Protein AF-A0A975DEW4-F1 (afdb_monomer)

Mean predicted aligned error: 10.6 Å

Sequence (58 aa):
MADKKQSKKVVKSNKIKVPKGMKLIFRPYRKNPKTNQVEYARNYGKRVFPMLVPDTNG

Solvent-accessible surface area (backbone atoms only — not comparable to full-atom values): 3987 Å² total; per-residue (Å²): 137,83,83,80,80,76,77,77,78,76,76,74,76,84,72,80,86,67,59,89,65,42,40,82,45,73,34,51,56,47,72,39,88,88,77,71,44,80,46,52,23,61,84,75,81,33,79,47,42,84,42,81,41,76,43,87,87,117

Secondary structure (DSSP, 8-state):
-----------------PPTTEEEEEESEEE-TTT-PEEEGGGGT-S-EEEEEE----

Structure (mmCIF, N/CA/C/O backbone):
data_AF-A0A975DEW4-F1
#
_entry.id   AF-A0A975DEW4-F1
#
loop_
_atom_site.group_PDB
_atom_site.id
_atom_site.type_symbol
_atom_site.label_atom_id
_atom_site.label_alt_id
_atom_site.label_comp_id
_atom_site.label_asym_id
_atom_site.label_entity_id
_atom_site.label_seq_id
_atom_site.pdbx_PDB_ins_code
_atom_site.Cartn_x
_atom_site.Cartn_y
_atom_site.Cartn_z
_atom_site.occupancy
_atom_site.B_iso_or_equiv
_atom_site.auth_seq_id
_atom_site.auth_comp_id
_atom_site.auth_asym_id
_atom_site.auth_atom_id
_atom_site.pdbx_PDB_model_num
ATOM 1 N N . MET A 1 1 ? -31.762 -16.988 41.560 1.00 46.69 1 MET A N 1
ATOM 2 C CA . MET A 1 1 ? -30.507 -16.405 41.034 1.00 46.69 1 MET A CA 1
ATOM 3 C C . MET A 1 1 ? -30.408 -16.813 39.570 1.00 46.69 1 MET A C 1
ATOM 5 O O . MET A 1 1 ? -30.288 -17.997 39.305 1.00 46.69 1 MET A O 1
ATOM 9 N N . ALA A 1 2 ? -30.636 -15.889 38.631 1.00 54.06 2 ALA A N 1
ATOM 10 C CA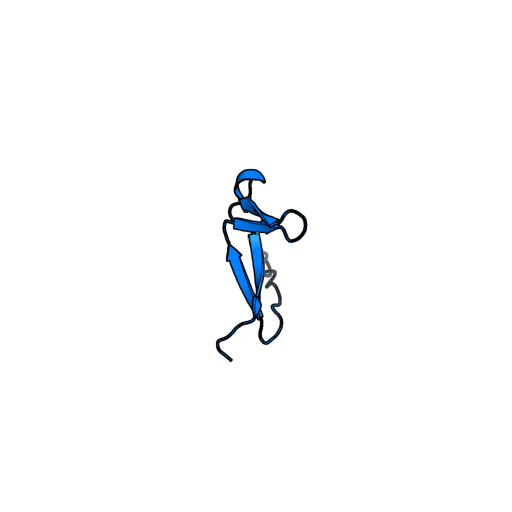 . ALA A 1 2 ? -30.718 -16.206 37.202 1.00 54.06 2 ALA A CA 1
ATOM 11 C C . ALA A 1 2 ? -29.351 -16.012 36.530 1.00 54.06 2 ALA A C 1
ATOM 13 O O . ALA A 1 2 ? -28.815 -14.904 36.508 1.00 54.06 2 ALA A O 1
ATOM 14 N N . ASP A 1 3 ? -28.808 -17.106 36.003 1.00 56.62 3 ASP A N 1
ATOM 15 C CA . ASP A 1 3 ? -27.532 -17.180 35.298 1.00 56.62 3 ASP A CA 1
ATOM 16 C C . ASP A 1 3 ? -27.636 -16.450 33.944 1.00 56.62 3 ASP A C 1
ATOM 18 O O . ASP A 1 3 ? -28.289 -16.909 33.001 1.00 56.62 3 ASP A O 1
ATOM 22 N N . LYS A 1 4 ? -27.049 -15.251 33.846 1.00 58.69 4 LYS A N 1
ATOM 23 C CA . LYS A 1 4 ? -26.962 -14.508 32.581 1.00 58.69 4 LYS A CA 1
ATOM 24 C C . LYS A 1 4 ? -25.919 -15.187 31.691 1.00 58.69 4 LYS A C 1
ATOM 26 O O . LYS A 1 4 ? -24.741 -14.842 31.743 1.00 58.69 4 LYS A O 1
ATOM 31 N N . LYS A 1 5 ? -26.357 -16.106 30.821 1.00 57.50 5 LYS A N 1
ATOM 32 C CA . LYS A 1 5 ? -25.551 -16.615 29.696 1.00 57.50 5 LYS A CA 1
ATOM 33 C C . LYS A 1 5 ? -25.146 -15.453 28.786 1.00 57.50 5 LYS A C 1
ATOM 35 O O . LYS A 1 5 ? -25.886 -15.032 27.897 1.00 57.50 5 LYS A O 1
ATOM 40 N N . GLN A 1 6 ? -23.953 -14.924 29.018 1.00 58.81 6 GLN A N 1
ATOM 41 C CA . GLN A 1 6 ? -23.356 -13.870 28.215 1.00 58.81 6 GLN A CA 1
ATOM 42 C C . GLN A 1 6 ? -22.910 -14.467 26.875 1.00 58.81 6 GLN A C 1
ATOM 44 O O . GLN A 1 6 ? -21.836 -15.053 26.751 1.00 58.81 6 GLN A O 1
ATOM 49 N N . SER A 1 7 ? -23.783 -14.366 25.871 1.00 60.38 7 SER A N 1
ATOM 50 C CA . SER A 1 7 ? -23.498 -14.789 24.500 1.00 60.38 7 SER A CA 1
ATOM 51 C C . SER A 1 7 ? -22.296 -14.001 23.970 1.00 60.38 7 SER A C 1
ATOM 53 O O . SER A 1 7 ? -22.388 -12.801 23.701 1.00 60.38 7 SER A O 1
ATOM 55 N N . LYS A 1 8 ? -21.135 -14.661 23.866 1.00 63.88 8 LYS A N 1
ATOM 56 C CA . LYS A 1 8 ? -19.939 -14.107 23.220 1.00 63.88 8 LYS A CA 1
ATOM 57 C C . LYS A 1 8 ? -20.291 -13.827 21.760 1.00 63.88 8 LYS A C 1
ATOM 59 O O . LYS A 1 8 ? -20.329 -14.736 20.936 1.00 63.88 8 LYS A O 1
ATOM 64 N N . LYS A 1 9 ? -20.561 -12.562 21.440 1.00 62.47 9 LYS A N 1
ATOM 65 C CA . LYS A 1 9 ? -20.767 -12.077 20.073 1.00 62.47 9 LYS A CA 1
ATOM 66 C C . LYS A 1 9 ? -19.478 -12.336 19.286 1.00 62.47 9 LYS A C 1
ATOM 68 O O . LYS A 1 9 ? -18.517 -11.582 19.403 1.00 62.47 9 LYS A O 1
ATOM 73 N N . VAL A 1 10 ? -19.429 -13.439 18.537 1.00 62.03 10 VAL A N 1
ATOM 74 C CA . VAL A 1 10 ? -18.301 -13.778 17.660 1.00 62.03 10 VAL A CA 1
ATOM 75 C C . VAL A 1 10 ? -18.205 -12.676 16.611 1.00 62.03 10 VAL A C 1
ATOM 77 O O . VAL A 1 10 ? -19.037 -12.587 15.706 1.00 62.03 10 VAL A O 1
ATOM 80 N N . VAL A 1 11 ? -17.220 -11.793 16.763 1.00 61.81 11 VAL A N 1
ATOM 81 C CA . VAL A 1 11 ? -16.898 -10.771 15.769 1.00 61.81 11 VAL A CA 1
ATOM 82 C C . VAL A 1 11 ? -16.443 -11.523 14.524 1.00 61.81 11 VAL A C 1
ATOM 84 O O . VAL A 1 11 ? -15.329 -12.042 14.477 1.00 61.81 11 VAL A O 1
ATOM 87 N N . LYS A 1 12 ? -17.336 -11.660 13.536 1.00 63.19 12 LYS A N 1
ATOM 88 C CA . LYS A 1 12 ? -16.987 -12.217 12.228 1.00 63.19 12 LYS A CA 1
ATOM 89 C C . LYS A 1 12 ? -15.826 -11.384 11.700 1.00 63.19 12 LYS A C 1
ATOM 91 O O . LYS A 1 12 ? -15.974 -10.185 11.477 1.00 63.19 12 LYS A O 1
ATOM 96 N N . SER A 1 13 ? -14.660 -12.006 11.556 1.00 60.81 13 SER A N 1
ATOM 97 C CA . SER A 1 13 ? -13.517 -11.347 10.946 1.00 60.81 13 SER A CA 1
ATOM 98 C C . SER A 1 13 ? -13.916 -10.983 9.519 1.00 60.81 13 SER A C 1
ATOM 100 O O . SER A 1 13 ? -14.218 -11.859 8.708 1.00 60.81 13 SER A O 1
ATOM 102 N N . ASN A 1 14 ? -13.972 -9.683 9.218 1.00 65.69 14 ASN A N 1
ATOM 103 C CA . ASN A 1 14 ? -14.123 -9.202 7.850 1.00 65.69 14 ASN A CA 1
ATOM 104 C C . ASN A 1 14 ? -12.839 -9.565 7.099 1.00 65.69 14 ASN A C 1
ATOM 106 O O . ASN A 1 14 ? -11.899 -8.777 7.021 1.00 65.69 14 ASN A O 1
ATOM 110 N N . LYS A 1 15 ? -12.764 -10.806 6.612 1.00 72.56 15 LYS A N 1
ATOM 111 C CA . LYS A 1 15 ? -11.664 -11.266 5.771 1.00 72.56 15 LYS A CA 1
ATOM 112 C C . LYS A 1 15 ? -11.753 -10.500 4.457 1.00 72.56 15 LYS A C 1
ATOM 114 O O . LYS A 1 15 ? -12.723 -10.644 3.714 1.00 72.56 15 LYS A O 1
ATOM 119 N N . ILE A 1 16 ? -10.750 -9.672 4.187 1.00 78.12 16 ILE A N 1
ATOM 120 C CA . ILE A 1 16 ? -10.606 -8.994 2.900 1.00 78.12 16 ILE A CA 1
ATOM 121 C C . ILE A 1 16 ? -10.382 -10.089 1.854 1.00 78.12 16 ILE A C 1
ATOM 123 O O . ILE A 1 16 ? -9.392 -10.817 1.922 1.00 78.12 16 ILE A O 1
ATOM 127 N N . LYS A 1 17 ? -11.323 -10.249 0.918 1.00 83.06 17 LYS A N 1
ATOM 128 C CA . LYS A 1 17 ? -11.168 -11.192 -0.195 1.00 83.06 17 LYS A CA 1
ATOM 129 C C . LYS A 1 17 ? -10.116 -10.634 -1.152 1.00 83.06 17 LYS A C 1
ATOM 131 O O . LYS A 1 17 ? -10.329 -9.582 -1.749 1.00 83.06 17 LYS A O 1
ATOM 136 N N . VAL A 1 18 ? -8.993 -11.331 -1.279 1.00 86.88 18 VAL A N 1
ATOM 137 C CA . VAL A 1 18 ? -7.928 -10.999 -2.230 1.00 86.88 18 VAL A CA 1
ATOM 138 C C . VAL A 1 18 ? -8.123 -11.852 -3.493 1.00 86.88 18 VAL A C 1
ATOM 140 O O . VAL A 1 18 ? -8.302 -13.064 -3.355 1.00 86.88 18 VAL A O 1
ATOM 143 N N . PRO A 1 19 ? -8.143 -11.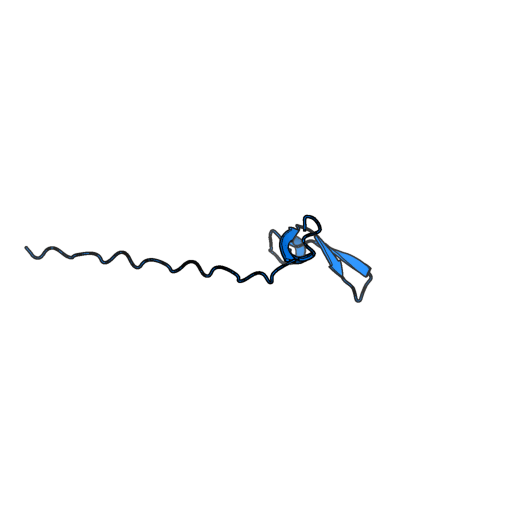263 -4.705 1.00 88.75 19 PRO A N 1
ATOM 144 C CA . PRO A 1 19 ? -8.259 -12.017 -5.955 1.00 88.75 19 PRO A CA 1
ATOM 145 C C . PRO A 1 19 ? -7.133 -13.044 -6.147 1.00 88.75 19 PRO A C 1
ATOM 147 O O . PRO A 1 19 ? -6.012 -12.842 -5.681 1.00 88.75 19 PRO A O 1
ATOM 150 N N . LYS A 1 20 ? -7.416 -14.136 -6.871 1.00 88.19 20 LYS A N 1
ATOM 151 C CA . LYS A 1 20 ? -6.412 -15.162 -7.203 1.00 88.19 20 LYS A CA 1
ATOM 152 C C . LYS A 1 20 ? -5.288 -14.537 -8.043 1.00 88.19 20 LYS A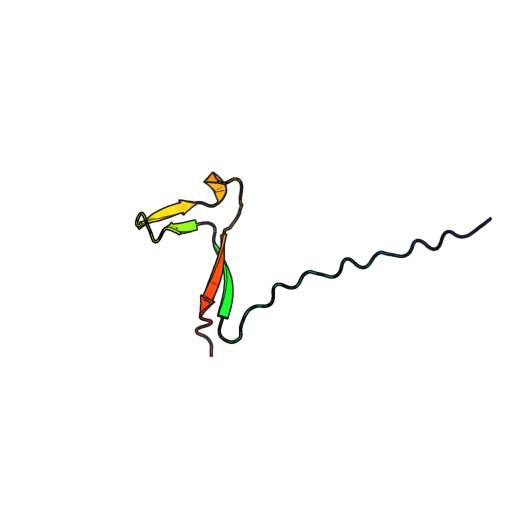 C 1
ATOM 154 O O . LYS A 1 20 ? -5.570 -13.786 -8.971 1.00 88.19 20 LYS A O 1
ATOM 159 N N . GLY A 1 21 ? -4.03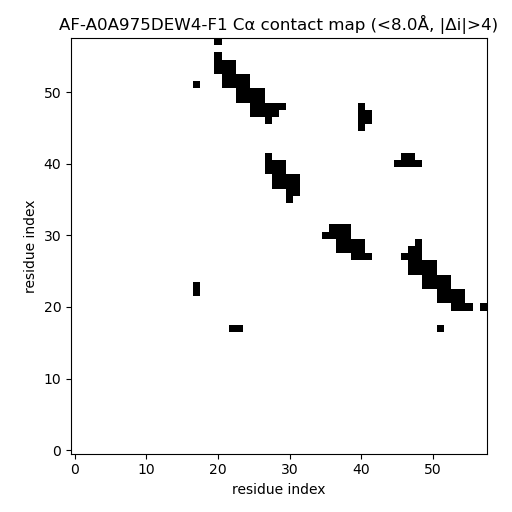2 -14.833 -7.706 1.00 90.12 21 GLY A N 1
ATOM 160 C CA . GLY A 1 21 ? -2.857 -14.233 -8.355 1.00 90.12 21 GLY A CA 1
ATOM 161 C C . GLY A 1 21 ? -2.505 -12.826 -7.857 1.00 90.12 21 GLY A C 1
ATOM 162 O O . GLY A 1 21 ? -1.613 -12.187 -8.409 1.00 90.12 21 GLY A O 1
ATOM 163 N N . MET A 1 22 ? -3.178 -12.330 -6.814 1.00 92.62 22 MET A N 1
ATOM 164 C CA . MET A 1 22 ? -2.812 -11.100 -6.115 1.00 92.62 22 MET A CA 1
ATOM 165 C C . MET A 1 22 ? -2.545 -11.380 -4.640 1.00 92.62 22 MET A C 1
ATOM 167 O O . MET A 1 22 ? -3.115 -12.292 -4.044 1.00 92.62 22 MET A O 1
ATOM 171 N N . LYS A 1 23 ? -1.725 -10.532 -4.026 1.00 90.81 23 LYS A N 1
ATOM 172 C CA . LYS A 1 23 ? -1.515 -10.485 -2.581 1.00 90.81 23 LYS A CA 1
ATOM 173 C C . LYS A 1 23 ? -1.756 -9.082 -2.052 1.00 90.81 23 LYS A C 1
ATOM 175 O O . LYS A 1 23 ? -1.425 -8.084 -2.694 1.00 90.81 23 LYS A O 1
ATOM 180 N N . LEU A 1 24 ? -2.335 -9.014 -0.859 1.00 91.44 24 LEU A N 1
ATOM 181 C CA . LEU A 1 24 ? -2.490 -7.769 -0.120 1.00 91.44 24 LEU A CA 1
ATOM 182 C C . LEU A 1 24 ? -1.213 -7.510 0.680 1.00 91.44 24 LEU A C 1
ATOM 184 O O . LEU A 1 24 ? -0.845 -8.305 1.541 1.00 91.44 24 LEU A O 1
ATOM 188 N N . ILE A 1 25 ? -0.555 -6.390 0.407 1.00 91.31 25 ILE A N 1
ATOM 189 C CA . ILE A 1 25 ? 0.616 -5.925 1.149 1.00 91.31 25 ILE A CA 1
ATOM 190 C C . ILE A 1 25 ? 0.302 -4.620 1.871 1.00 91.31 25 ILE A C 1
ATOM 192 O O . ILE A 1 25 ? -0.570 -3.849 1.469 1.00 91.31 25 ILE A O 1
ATOM 196 N N . PHE A 1 26 ? 1.059 -4.352 2.927 1.00 93.88 26 PHE A N 1
ATOM 197 C CA . PHE A 1 26 ? 0.948 -3.131 3.710 1.00 93.88 26 PHE A CA 1
ATOM 198 C C . PHE A 1 26 ? 2.282 -2.396 3.674 1.00 93.88 26 PHE A C 1
ATOM 200 O O . PHE A 1 26 ? 3.253 -2.845 4.282 1.00 93.88 26 PHE A O 1
ATOM 207 N N . ARG A 1 27 ? 2.347 -1.277 2.946 1.00 94.00 27 ARG A N 1
ATOM 208 C CA . ARG A 1 27 ? 3.584 -0.493 2.803 1.00 94.00 27 ARG A CA 1
ATOM 209 C C . ARG A 1 27 ? 3.495 0.848 3.527 1.00 94.00 27 ARG A C 1
ATOM 211 O O . ARG A 1 27 ? 2.460 1.501 3.454 1.00 94.00 27 ARG A O 1
ATOM 218 N N . PRO A 1 28 ? 4.563 1.306 4.198 1.00 95.56 28 PRO A N 1
ATOM 219 C CA . PRO A 1 28 ? 4.567 2.604 4.877 1.00 95.56 28 PRO A CA 1
ATOM 220 C C . PRO A 1 28 ? 4.593 3.789 3.900 1.00 95.56 28 PRO A C 1
ATOM 222 O O . PRO A 1 28 ? 4.268 4.909 4.289 1.00 95.56 28 PRO A O 1
ATOM 225 N N . TYR A 1 29 ? 4.952 3.541 2.640 1.00 94.38 29 TYR A N 1
ATOM 226 C CA . TYR A 1 29 ? 4.973 4.526 1.569 1.00 94.38 29 TYR A CA 1
ATOM 227 C C . TYR A 1 29 ? 4.324 3.971 0.298 1.00 94.38 29 TYR A C 1
ATOM 229 O O . TYR A 1 29 ? 4.270 2.755 0.089 1.00 94.38 29 TYR A O 1
ATOM 237 N N . ARG A 1 30 ? 3.866 4.868 -0.571 1.00 92.56 30 ARG A N 1
ATOM 238 C CA . ARG A 1 30 ? 3.426 4.558 -1.937 1.00 92.56 30 ARG A CA 1
ATOM 239 C C . ARG A 1 30 ? 3.897 5.654 -2.886 1.00 92.56 30 ARG A C 1
ATOM 241 O O . ARG A 1 30 ? 4.077 6.793 -2.468 1.00 92.56 30 ARG A O 1
ATOM 248 N N . LYS A 1 31 ? 4.068 5.325 -4.164 1.00 93.44 31 LYS A N 1
ATOM 249 C CA . LYS A 1 31 ? 4.303 6.331 -5.205 1.00 93.44 31 LYS A CA 1
ATOM 250 C C . LYS A 1 31 ? 2.956 6.795 -5.748 1.00 93.44 31 LYS A C 1
ATOM 252 O O . LYS A 1 31 ? 2.140 5.958 -6.135 1.00 93.44 31 LYS A O 1
ATOM 257 N N . ASN A 1 32 ? 2.708 8.100 -5.749 1.00 89.50 32 ASN A N 1
ATOM 258 C CA . ASN A 1 32 ? 1.494 8.651 -6.338 1.00 89.50 32 ASN A CA 1
ATOM 259 C C . ASN A 1 32 ? 1.635 8.645 -7.874 1.00 89.50 32 ASN A C 1
ATOM 261 O O . ASN A 1 32 ? 2.577 9.251 -8.387 1.00 89.50 32 ASN A O 1
ATOM 265 N N . PRO A 1 33 ? 0.734 7.985 -8.627 1.00 88.44 33 PRO A N 1
ATOM 266 C CA . PRO A 1 33 ? 0.834 7.915 -10.085 1.00 88.44 33 PRO A CA 1
ATOM 267 C C . PRO A 1 33 ? 0.599 9.265 -10.777 1.00 88.44 33 PRO A C 1
ATOM 269 O O . PRO A 1 33 ? 1.014 9.432 -11.917 1.00 88.44 33 PRO A O 1
ATOM 272 N N . LYS A 1 34 ? -0.050 10.231 -1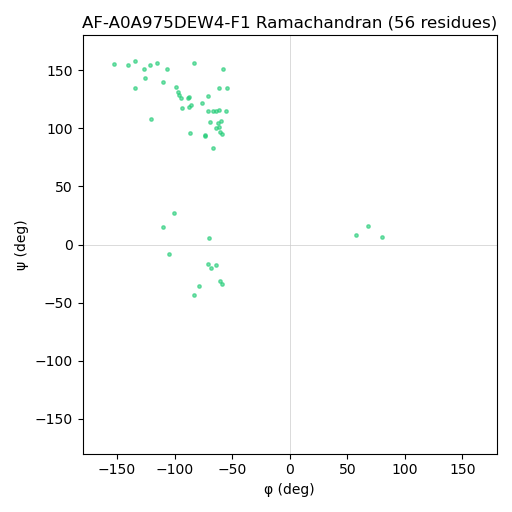0.109 1.00 91.75 34 LYS A N 1
ATOM 2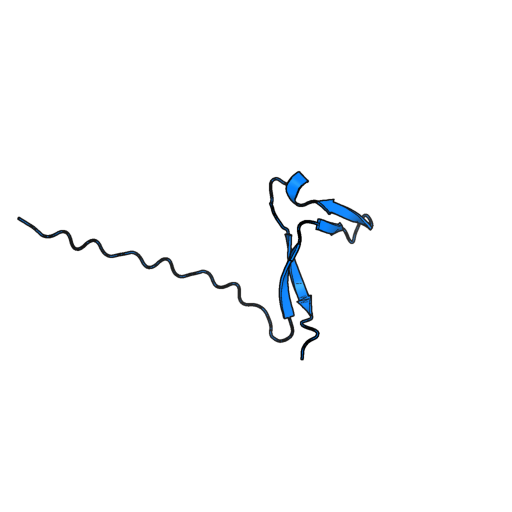73 C CA . LYS A 1 34 ? -0.340 11.554 -10.685 1.00 91.75 34 LYS A CA 1
ATOM 274 C C . LYS A 1 34 ? 0.838 12.517 -10.569 1.00 91.75 34 LYS A C 1
ATOM 276 O O . LYS A 1 34 ? 1.134 13.237 -11.510 1.00 91.75 34 LYS A O 1
ATOM 281 N N . THR A 1 35 ? 1.495 12.544 -9.411 1.00 91.31 35 THR A N 1
ATOM 282 C CA . THR A 1 35 ? 2.572 13.505 -9.112 1.00 91.31 35 THR A CA 1
ATOM 283 C C . THR A 1 35 ? 3.964 12.884 -9.169 1.00 91.31 35 THR A C 1
ATOM 285 O O . THR A 1 35 ? 4.954 13.597 -9.053 1.00 91.31 35 THR A O 1
ATOM 288 N N . ASN A 1 36 ? 4.062 11.556 -9.309 1.00 90.56 36 ASN A N 1
ATOM 289 C CA . ASN A 1 36 ? 5.297 10.773 -9.194 1.00 90.56 36 ASN A CA 1
ATOM 290 C C . ASN A 1 36 ? 6.051 10.916 -7.858 1.00 90.56 36 ASN A C 1
ATOM 292 O O . ASN A 1 36 ? 7.141 10.361 -7.712 1.00 90.56 36 ASN A O 1
ATOM 296 N N . GLN A 1 37 ? 5.466 11.587 -6.867 1.00 93.31 37 GLN A N 1
ATOM 297 C CA . GLN A 1 37 ? 6.060 11.772 -5.548 1.00 93.31 37 GLN A CA 1
ATOM 298 C C . GLN A 1 37 ? 5.806 10.566 -4.638 1.00 93.31 37 GLN A C 1
ATOM 300 O O . GLN A 1 37 ? 4.850 9.803 -4.815 1.00 93.31 37 GLN A O 1
ATOM 305 N N . VAL A 1 38 ? 6.679 10.400 -3.644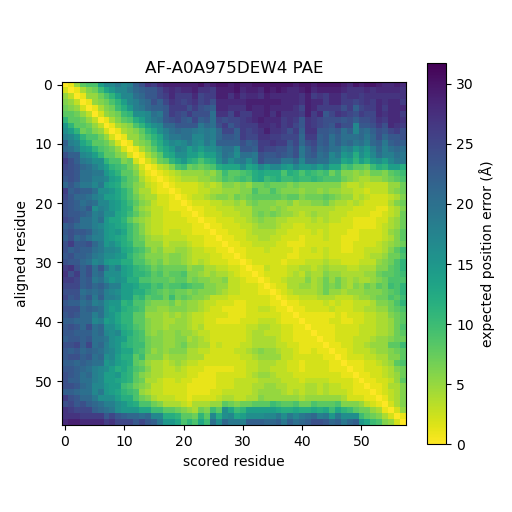 1.00 94.56 38 VAL A N 1
ATOM 306 C CA . VAL A 1 38 ? 6.533 9.382 -2.601 1.00 94.56 38 VAL A CA 1
ATOM 307 C C . VAL A 1 38 ? 5.680 9.949 -1.470 1.00 94.56 38 VAL A C 1
ATOM 309 O O . VAL A 1 38 ? 6.060 10.912 -0.811 1.00 94.56 38 VAL A O 1
ATOM 312 N N . GLU A 1 39 ? 4.533 9.323 -1.232 1.00 94.31 39 GLU A N 1
ATOM 313 C CA . GLU A 1 39 ? 3.648 9.634 -0.114 1.00 94.31 39 GLU A CA 1
ATOM 314 C C . GLU A 1 39 ? 3.906 8.667 1.038 1.00 94.31 39 GLU A C 1
ATOM 316 O O . GLU A 1 39 ? 3.902 7.446 0.850 1.00 94.31 39 GLU A O 1
ATOM 321 N N . TYR A 1 40 ? 4.061 9.206 2.246 1.00 95.62 40 TYR A N 1
ATOM 322 C CA . TYR A 1 40 ? 4.201 8.422 3.470 1.00 95.62 40 TYR A CA 1
ATOM 323 C C . TYR A 1 40 ? 2.867 8.328 4.208 1.00 95.62 40 TYR A C 1
ATOM 325 O O . TYR A 1 40 ? 2.181 9.330 4.401 1.00 95.62 40 TYR A O 1
ATOM 333 N N . ALA A 1 41 ? 2.510 7.131 4.682 1.00 94.81 41 ALA A N 1
ATOM 334 C CA . ALA A 1 41 ? 1.239 6.881 5.369 1.00 94.81 41 ALA A CA 1
ATOM 335 C C . ALA A 1 41 ? 1.095 7.722 6.648 1.00 94.81 41 ALA A C 1
ATOM 337 O O . ALA A 1 41 ? -0.009 8.154 6.989 1.00 94.81 41 ALA A O 1
ATOM 338 N N . ARG A 1 42 ? 2.226 8.005 7.309 1.00 94.56 42 ARG A N 1
ATOM 339 C CA . ARG A 1 42 ? 2.301 8.819 8.528 1.00 94.56 42 ARG A CA 1
ATOM 340 C C . ARG A 1 42 ? 1.755 10.230 8.327 1.00 94.56 42 ARG A C 1
ATOM 342 O O . ARG A 1 42 ? 1.095 10.736 9.226 1.00 94.56 42 ARG A O 1
ATOM 349 N N . ASN A 1 43 ? 1.938 10.807 7.138 1.00 94.00 43 ASN A N 1
ATOM 350 C CA . ASN A 1 43 ? 1.434 12.142 6.803 1.00 94.00 43 ASN A CA 1
ATOM 351 C C . ASN A 1 43 ? -0.104 12.204 6.825 1.00 94.00 43 ASN A C 1
ATOM 353 O O . ASN A 1 43 ? -0.677 13.280 6.916 1.00 94.00 43 ASN A O 1
ATOM 357 N N . TYR A 1 44 ? -0.770 11.046 6.776 1.00 92.50 44 TYR A N 1
ATOM 358 C CA . TYR A 1 44 ? -2.225 10.902 6.826 1.00 92.50 44 TYR A CA 1
ATOM 359 C C . TYR A 1 44 ? -2.711 10.268 8.141 1.00 92.50 44 TYR A C 1
ATOM 361 O O . TYR A 1 44 ? -3.828 9.754 8.192 1.00 92.50 44 TYR A O 1
ATOM 369 N N . GLY A 1 45 ? -1.865 10.199 9.178 1.00 94.00 45 GLY A N 1
ATOM 370 C CA . GLY A 1 45 ? -2.194 9.539 10.449 1.00 94.00 45 GLY A CA 1
ATOM 371 C C . GLY A 1 45 ? -2.337 8.013 10.348 1.00 94.00 45 GLY A C 1
ATOM 372 O O . GLY A 1 45 ? -2.897 7.378 11.240 1.00 94.00 45 GLY A O 1
ATOM 373 N N . LYS A 1 46 ? -1.848 7.397 9.263 1.00 93.50 46 LYS A N 1
ATOM 374 C CA . LYS A 1 46 ? -1.907 5.944 9.039 1.00 93.50 46 LYS A CA 1
ATOM 375 C C . LYS A 1 46 ? -0.529 5.317 9.221 1.00 93.50 46 LYS A C 1
ATOM 377 O O . LYS A 1 46 ? 0.501 5.931 8.958 1.00 93.50 46 LYS A O 1
ATOM 382 N N . ARG A 1 47 ? -0.489 4.047 9.630 1.00 92.31 47 ARG A N 1
ATOM 383 C CA . ARG A 1 47 ? 0.779 3.297 9.727 1.00 92.31 47 ARG A CA 1
ATOM 384 C C . ARG A 1 47 ? 1.253 2.790 8.365 1.00 92.31 47 ARG A C 1
ATOM 386 O O . ARG A 1 47 ? 2.452 2.751 8.115 1.00 92.31 47 ARG A O 1
ATOM 393 N N . VAL A 1 48 ? 0.312 2.399 7.507 1.00 95.75 48 VAL A N 1
ATOM 394 C CA . VAL A 1 48 ? 0.565 1.718 6.232 1.00 95.75 48 VAL A CA 1
ATOM 395 C C . VAL A 1 48 ? -0.551 1.995 5.223 1.00 95.75 48 VAL A C 1
ATOM 397 O O . VAL A 1 48 ? -1.696 2.254 5.599 1.00 95.75 48 VAL A O 1
ATOM 400 N N . PHE A 1 49 ? -0.219 1.883 3.941 1.00 92.75 49 PHE A N 1
ATOM 401 C CA . PHE 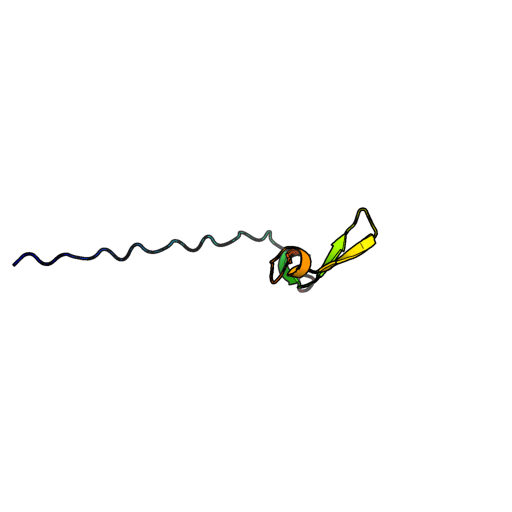A 1 49 ? -1.157 1.794 2.834 1.00 92.75 49 PHE A CA 1
ATOM 402 C C . PHE A 1 49 ? -1.420 0.321 2.497 1.00 92.75 49 PHE A C 1
ATOM 404 O O . PHE A 1 49 ? -0.458 -0.409 2.239 1.00 92.75 49 PHE A O 1
ATOM 411 N N . PRO A 1 50 ? -2.687 -0.124 2.467 1.00 91.94 50 PRO A N 1
ATOM 412 C CA . PRO A 1 50 ? -3.041 -1.405 1.874 1.00 91.94 50 PRO A CA 1
ATOM 413 C C . PRO A 1 50 ? -2.890 -1.313 0.351 1.00 91.94 50 PRO A C 1
ATOM 415 O O . PRO A 1 50 ? -3.432 -0.400 -0.274 1.00 91.94 50 PRO A O 1
ATOM 418 N N . MET A 1 51 ? -2.149 -2.240 -0.247 1.00 90.56 51 MET A N 1
ATOM 419 C CA . MET A 1 51 ? -1.926 -2.299 -1.692 1.00 90.56 51 MET A CA 1
ATOM 420 C C . MET A 1 51 ? -2.105 -3.736 -2.175 1.00 90.56 51 MET A C 1
ATOM 422 O O . MET A 1 51 ? -1.592 -4.666 -1.558 1.00 90.56 51 MET A O 1
ATOM 426 N N . LEU A 1 52 ? -2.823 -3.916 -3.280 1.00 91.69 52 LEU A N 1
ATOM 427 C CA . LEU A 1 52 ? -2.875 -5.189 -3.992 1.00 91.69 52 LEU A CA 1
ATOM 428 C C . LEU A 1 52 ? -1.725 -5.224 -4.993 1.00 91.69 52 LEU A C 1
ATOM 430 O O . LEU A 1 52 ? -1.571 -4.293 -5.783 1.00 91.69 52 LEU A O 1
ATOM 434 N N . VAL A 1 53 ? -0.917 -6.278 -4.947 1.00 90.12 53 VAL A N 1
ATOM 435 C CA . VAL A 1 53 ? 0.169 -6.504 -5.907 1.00 90.12 53 VAL A CA 1
ATOM 436 C C . VA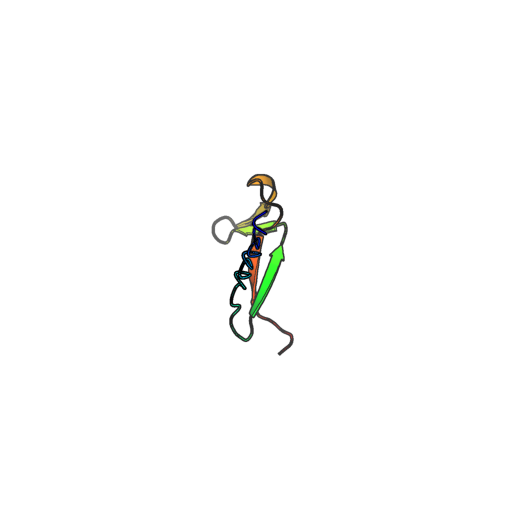L A 1 53 ? 0.036 -7.896 -6.519 1.00 90.12 53 VAL A C 1
ATOM 438 O O . VAL A 1 53 ? -0.486 -8.787 -5.845 1.00 90.12 53 VAL A O 1
ATOM 441 N N . PRO A 1 54 ? 0.496 -8.109 -7.763 1.00 91.94 54 PRO A N 1
ATOM 442 C CA . PRO A 1 54 ? 0.583 -9.445 -8.338 1.00 91.94 54 PRO A CA 1
ATOM 443 C C . PRO A 1 54 ? 1.396 -10.363 -7.425 1.00 91.94 54 PRO A C 1
ATOM 445 O O . PRO A 1 54 ? 2.448 -9.965 -6.908 1.00 91.94 54 PRO A O 1
ATOM 448 N N . ASP A 1 55 ? 0.904 -11.576 -7.200 1.00 88.38 55 ASP A N 1
ATOM 449 C CA . ASP A 1 55 ? 1.679 -12.583 -6.495 1.00 88.38 55 ASP A CA 1
ATOM 450 C C . ASP A 1 55 ? 2.552 -13.328 -7.502 1.00 88.38 55 ASP A C 1
ATOM 452 O O . ASP A 1 55 ? 2.104 -14.232 -8.195 1.00 88.38 55 ASP A O 1
ATOM 456 N N . THR A 1 56 ? 3.802 -12.890 -7.621 1.00 77.19 56 THR A N 1
ATOM 457 C CA . THR A 1 56 ? 4.797 -13.407 -8.575 1.00 77.19 56 THR A CA 1
ATOM 458 C C . THR A 1 56 ? 5.302 -14.818 -8.250 1.00 77.19 56 THR A C 1
ATOM 460 O O . THR A 1 56 ? 6.225 -15.282 -8.902 1.00 77.19 56 THR A O 1
ATOM 463 N N . ASN A 1 57 ? 4.732 -15.484 -7.241 1.00 62.75 57 ASN A N 1
ATOM 464 C CA . ASN A 1 57 ? 5.112 -16.827 -6.792 1.00 62.75 57 ASN A CA 1
ATOM 465 C C . ASN A 1 57 ? 4.152 -17.917 -7.320 1.00 62.75 57 ASN A C 1
ATOM 467 O O . ASN A 1 57 ? 3.938 -18.917 -6.636 1.00 62.75 57 ASN A O 1
ATOM 471 N N . GLY A 1 58 ? 3.517 -17.678 -8.472 1.00 56.53 58 GLY A N 1
ATOM 472 C CA . GLY A 1 58 ? 2.618 -18.625 -9.141 1.00 56.53 58 GLY A CA 1
ATOM 473 C C . GLY A 1 58 ? 3.356 -19.624 -10.015 1.00 56.53 58 GLY A C 1
ATOM 474 O O . GLY A 1 58 ? 4.321 -19.193 -10.683 1.00 56.53 58 GLY A O 1
#

pLDDT: mean 82.15, std 14.78, range [46.69, 95.75]

Foldseek 3Di:
DDDPPPPPPPPPPPPDDADPQKDKDWAQWDQDPVPRDIDGLVVVVGRTDTDIDGPPPD

Radius of gyration: 19.52 Å; Cα contacts (8 Å, |Δi|>4): 61; chains: 1; bounding box: 37×32×52 Å

Organism: NCBI:txid882626